Protein AF-A0A524BHF7-F1 (afdb_monomer_lite)

Sequence (111 aa):
EIQDLDTLNADYGFDYGGAVIAATARSFRSALPERAIVSRWEGDTFLAVMTGHCPDRESVQRQVIDNLATSGVALGKKPVTVKVSGASGNPRQTTLEALIAEASPSAPSRG

Structure (mmCIF, N/CA/C/O backbone):
data_AF-A0A524BHF7-F1
#
_entry.id   AF-A0A524BHF7-F1
#
loop_
_atom_site.group_PDB
_atom_site.id
_atom_site.type_symbol
_atom_site.label_atom_id
_atom_site.label_alt_id
_atom_site.label_comp_id
_atom_site.label_asym_id
_atom_site.label_entity_id
_atom_site.label_seq_id
_atom_site.pdbx_PDB_ins_code
_atom_site.Cartn_x
_atom_site.Cartn_y
_atom_site.Cartn_z
_atom_site.occupancy
_atom_site.B_iso_or_equiv
_atom_site.auth_seq_id
_atom_site.auth_comp_id
_atom_site.auth_asym_id
_atom_site.auth_atom_id
_atom_site.pdbx_PDB_model_num
ATOM 1 N N . GLU A 1 1 ? 2.098 4.203 -0.371 1.00 95.00 1 GLU A N 1
ATOM 2 C CA . GLU A 1 1 ? 2.135 4.910 0.926 1.00 95.00 1 GLU A CA 1
ATOM 3 C C . GLU A 1 1 ? 0.746 4.884 1.549 1.00 95.00 1 GLU A C 1
ATOM 5 O O . GLU A 1 1 ? -0.220 5.117 0.827 1.00 95.00 1 GLU A O 1
ATOM 10 N N . ILE A 1 2 ? 0.624 4.530 2.829 1.00 96.81 2 ILE A N 1
ATOM 11 C CA . ILE A 1 2 ? -0.628 4.665 3.594 1.00 96.81 2 ILE A CA 1
ATOM 12 C C . ILE A 1 2 ? -0.780 6.135 3.966 1.00 96.81 2 ILE A C 1
ATOM 14 O O . ILE A 1 2 ? 0.159 6.722 4.479 1.00 96.81 2 ILE A O 1
ATOM 18 N N . GLN A 1 3 ? -1.934 6.738 3.698 1.00 96.88 3 GLN A N 1
ATOM 19 C CA . GLN A 1 3 ? -2.158 8.137 4.068 1.00 96.88 3 GLN A CA 1
ATOM 20 C C . GLN A 1 3 ? -2.584 8.240 5.539 1.00 96.88 3 GLN A C 1
ATOM 22 O O . GLN A 1 3 ? -3.342 7.400 6.028 1.00 96.88 3 GLN A O 1
ATOM 27 N N . ASP A 1 4 ? -2.091 9.271 6.229 1.00 94.88 4 ASP A N 1
ATOM 28 C CA . ASP A 1 4 ? -2.466 9.645 7.601 1.00 94.88 4 ASP A CA 1
ATOM 29 C C . ASP A 1 4 ? -2.262 8.549 8.667 1.00 94.88 4 ASP A C 1
ATOM 31 O O . ASP A 1 4 ? -2.984 8.499 9.668 1.00 94.88 4 ASP A O 1
ATOM 35 N N . LEU A 1 5 ? -1.269 7.663 8.499 1.00 95.44 5 LEU A N 1
ATOM 36 C CA . LEU A 1 5 ? -1.021 6.569 9.450 1.00 95.44 5 LEU A CA 1
ATOM 37 C C . LEU A 1 5 ? -0.775 7.075 10.883 1.00 95.44 5 LEU A C 1
ATOM 39 O O . LEU A 1 5 ? -1.274 6.474 11.833 1.00 95.44 5 LEU A O 1
ATOM 43 N N . ASP A 1 6 ? -0.064 8.190 11.049 1.00 95.75 6 ASP A N 1
ATOM 44 C CA . ASP A 1 6 ? 0.172 8.794 12.365 1.00 95.75 6 ASP A CA 1
ATOM 45 C C . ASP A 1 6 ? -1.118 9.300 13.016 1.00 95.75 6 ASP A C 1
ATOM 47 O O . ASP A 1 6 ? -1.314 9.126 14.218 1.00 95.75 6 ASP A O 1
ATOM 51 N N . THR A 1 7 ? -2.043 9.857 12.230 1.00 96.62 7 THR A N 1
ATOM 52 C CA . THR A 1 7 ? -3.373 10.235 12.726 1.00 96.62 7 THR A CA 1
ATOM 53 C C . THR A 1 7 ? -4.180 9.004 13.122 1.00 96.62 7 THR A C 1
ATOM 55 O O . THR A 1 7 ? -4.813 9.004 14.173 1.00 96.62 7 THR A O 1
ATOM 58 N N . LEU A 1 8 ? -4.121 7.919 12.344 1.00 95.94 8 LEU A N 1
ATOM 59 C CA . LEU A 1 8 ? -4.769 6.656 12.711 1.00 95.94 8 LEU A CA 1
ATOM 60 C C . LEU A 1 8 ? -4.186 6.064 14.005 1.00 95.94 8 LEU A C 1
ATOM 62 O O . LEU A 1 8 ? -4.942 5.549 14.831 1.00 95.94 8 LEU A O 1
ATOM 66 N N . ASN A 1 9 ? -2.867 6.158 14.200 1.00 96.88 9 ASN A N 1
ATOM 67 C CA . ASN A 1 9 ? -2.201 5.756 15.440 1.00 96.88 9 ASN A CA 1
ATOM 68 C C . ASN A 1 9 ? -2.647 6.618 16.626 1.00 96.88 9 ASN A C 1
ATOM 70 O O . ASN A 1 9 ? -2.909 6.081 17.700 1.00 96.88 9 ASN A O 1
ATOM 74 N N . ALA A 1 10 ? -2.749 7.934 16.437 1.00 97.44 10 ALA A N 1
ATOM 75 C CA . ALA A 1 10 ? -3.195 8.857 17.475 1.00 97.44 10 ALA A CA 1
ATOM 76 C C . ALA A 1 10 ? -4.665 8.626 17.866 1.00 97.44 10 ALA A C 1
ATOM 78 O O . ALA A 1 10 ? -4.993 8.641 19.051 1.00 97.44 10 ALA A O 1
ATOM 79 N N . ASP A 1 11 ? -5.533 8.368 16.884 1.00 97.25 11 ASP A N 1
ATOM 80 C CA . ASP A 1 11 ? -6.975 8.207 17.093 1.00 97.25 11 ASP A CA 1
ATOM 81 C C . ASP A 1 11 ? -7.348 6.828 17.666 1.00 97.25 11 ASP A C 1
ATOM 83 O O . ASP A 1 11 ? -8.301 6.713 18.439 1.00 97.25 11 ASP A O 1
ATOM 87 N N . TYR A 1 12 ? -6.635 5.766 17.270 1.00 96.81 12 TYR A N 1
ATOM 88 C CA . TYR A 1 12 ? -7.057 4.378 17.519 1.00 96.81 12 TYR A CA 1
ATOM 89 C C . TYR A 1 12 ? -5.964 3.467 18.104 1.00 96.81 12 TYR A C 1
ATOM 91 O O . TYR A 1 12 ? -6.226 2.289 18.356 1.00 96.81 12 TYR A O 1
ATOM 99 N N . GLY A 1 13 ? -4.757 3.988 18.334 1.00 97.25 13 GLY A N 1
ATOM 100 C CA . GLY A 1 13 ? -3.624 3.266 18.911 1.00 97.25 13 GLY A CA 1
ATOM 101 C C . GLY A 1 13 ? -2.745 2.528 17.893 1.00 97.25 13 GLY A C 1
ATOM 102 O O . GLY A 1 13 ? -3.162 2.181 16.786 1.00 97.25 13 GLY A O 1
ATOM 103 N N . PHE A 1 14 ? -1.504 2.242 18.297 1.00 96.62 14 PHE A N 1
ATOM 104 C CA . PHE A 1 14 ? -0.502 1.584 17.446 1.00 96.62 14 PHE A CA 1
ATOM 105 C C . PHE A 1 14 ? -0.857 0.142 17.063 1.00 96.62 14 PHE A C 1
ATOM 107 O O . PHE A 1 14 ? -0.447 -0.312 15.996 1.00 96.62 14 PHE A O 1
ATOM 114 N N . ASP A 1 15 ? -1.652 -0.564 17.870 1.00 97.31 15 ASP A N 1
ATOM 115 C CA . ASP A 1 15 ? -2.147 -1.901 17.512 1.00 97.31 15 ASP A CA 1
ATOM 116 C C . ASP A 1 15 ? -3.039 -1.839 16.266 1.00 97.31 15 ASP A C 1
ATOM 118 O O . ASP A 1 15 ? -2.922 -2.667 15.356 1.00 97.31 15 ASP A O 1
ATOM 122 N N . TYR A 1 16 ? -3.889 -0.810 16.181 1.00 96.62 16 TYR A N 1
ATOM 123 C CA . TYR A 1 16 ? -4.688 -0.559 14.989 1.00 96.62 16 TYR A CA 1
ATOM 124 C C . TYR A 1 16 ? -3.808 -0.181 13.796 1.00 96.62 16 TYR A C 1
ATOM 126 O O . TYR A 1 16 ? -3.967 -0.764 12.724 1.00 96.62 16 TYR A O 1
ATOM 134 N N . GLY A 1 17 ? -2.840 0.722 13.972 1.00 97.12 17 GLY A N 1
ATOM 135 C CA . GLY A 1 17 ? -1.889 1.056 12.908 1.00 97.12 17 GLY A CA 1
ATOM 136 C C . GLY A 1 17 ? -1.118 -0.159 12.391 1.00 97.12 17 GLY A C 1
ATOM 137 O O . GLY A 1 17 ? -0.975 -0.342 11.182 1.00 97.12 17 GLY A O 1
ATOM 138 N N . GLY A 1 18 ? -0.698 -1.054 13.287 1.00 96.94 18 GLY A N 1
ATOM 139 C CA . GLY A 1 18 ? -0.094 -2.338 12.937 1.00 96.94 18 GLY A CA 1
ATOM 140 C C . GLY A 1 18 ? -1.026 -3.217 12.099 1.00 96.94 18 GLY A C 1
ATOM 141 O O . GLY A 1 18 ? -0.608 -3.774 11.079 1.00 96.94 18 GLY A O 1
ATOM 142 N N . ALA A 1 19 ? -2.307 -3.298 12.470 1.00 97.50 19 ALA A N 1
ATOM 143 C CA . ALA A 1 19 ? -3.314 -4.016 11.693 1.00 97.50 19 ALA A CA 1
ATOM 144 C C . ALA A 1 19 ? -3.531 -3.397 10.301 1.00 97.50 19 ALA A C 1
ATOM 146 O O . ALA A 1 19 ? -3.641 -4.139 9.320 1.00 97.50 19 ALA A O 1
ATOM 147 N N . VAL A 1 20 ? -3.529 -2.063 10.196 1.00 97.88 20 VAL A N 1
ATOM 148 C CA . VAL A 1 20 ? -3.607 -1.329 8.923 1.00 97.88 20 VAL A CA 1
ATOM 149 C C . VAL A 1 20 ? -2.398 -1.642 8.041 1.00 97.88 20 VAL A C 1
ATOM 151 O O . VAL A 1 20 ? -2.580 -2.030 6.890 1.00 97.88 20 VAL A O 1
ATOM 154 N N . ILE A 1 21 ? -1.174 -1.583 8.575 1.00 97.62 21 ILE A N 1
ATOM 155 C CA . ILE A 1 21 ? 0.053 -1.952 7.845 1.00 97.62 21 ILE A CA 1
ATOM 156 C C . ILE A 1 21 ? -0.048 -3.387 7.308 1.00 97.62 21 ILE A C 1
ATOM 158 O O . ILE A 1 21 ? 0.229 -3.637 6.132 1.00 97.62 21 ILE A O 1
ATOM 162 N N . ALA A 1 22 ? -0.476 -4.337 8.144 1.00 96.88 22 ALA A N 1
ATOM 163 C CA . ALA A 1 22 ? -0.609 -5.735 7.745 1.00 96.88 22 ALA A CA 1
ATOM 164 C C . ALA A 1 22 ? -1.692 -5.943 6.670 1.00 96.88 22 ALA A C 1
ATOM 166 O O . ALA A 1 22 ? -1.502 -6.732 5.740 1.00 96.88 22 ALA A O 1
ATOM 167 N N . ALA A 1 23 ? -2.825 -5.242 6.773 1.00 97.56 23 ALA A N 1
ATOM 168 C CA . ALA A 1 23 ? -3.892 -5.288 5.776 1.00 97.56 23 ALA A CA 1
ATOM 169 C C . ALA A 1 23 ? -3.448 -4.675 4.440 1.00 97.56 23 ALA A C 1
ATOM 171 O O . ALA A 1 23 ? -3.705 -5.259 3.386 1.00 97.56 23 ALA A O 1
ATOM 172 N N . THR A 1 24 ? -2.709 -3.566 4.478 1.00 97.81 24 THR A N 1
ATOM 173 C CA . THR A 1 24 ? -2.139 -2.922 3.289 1.00 97.81 24 THR A CA 1
ATOM 174 C C . THR A 1 24 ? -1.139 -3.838 2.587 1.00 97.81 24 THR A C 1
ATOM 176 O O . THR A 1 24 ? -1.229 -4.021 1.375 1.00 97.81 24 THR A O 1
ATOM 1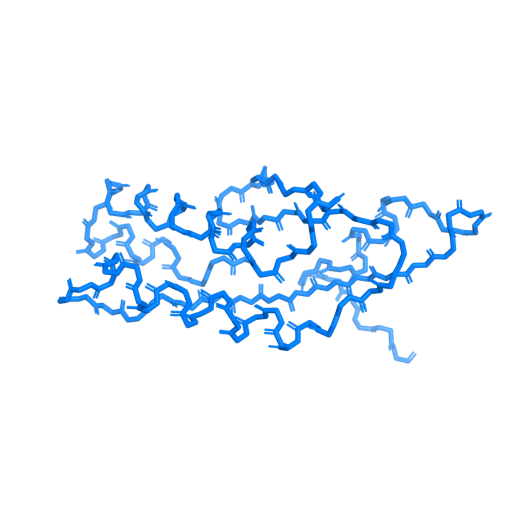79 N N . ALA A 1 25 ? -0.248 -4.501 3.333 1.00 96.56 25 ALA A N 1
ATOM 180 C CA . ALA A 1 25 ? 0.706 -5.459 2.768 1.00 96.56 25 ALA A CA 1
ATOM 181 C C . ALA A 1 25 ? 0.004 -6.607 2.017 1.00 96.56 25 ALA A C 1
ATOM 183 O O . ALA A 1 25 ? 0.371 -6.942 0.889 1.00 96.56 25 ALA A O 1
ATOM 184 N N . ARG A 1 26 ? -1.045 -7.188 2.621 1.00 96.62 26 ARG A N 1
ATOM 185 C CA . ARG A 1 26 ? -1.867 -8.232 1.981 1.00 96.62 26 ARG A CA 1
ATOM 186 C C . ARG A 1 26 ? -2.576 -7.713 0.731 1.00 96.62 26 ARG A C 1
ATOM 188 O O . ARG A 1 26 ? -2.613 -8.418 -0.271 1.00 96.62 26 ARG A O 1
ATOM 195 N N . SER A 1 27 ? -3.083 -6.485 0.790 1.00 97.69 27 SER A N 1
ATOM 196 C CA . SER A 1 27 ? -3.815 -5.847 -0.307 1.00 97.69 27 SER A CA 1
ATOM 197 C C . SER A 1 27 ? -2.920 -5.537 -1.509 1.00 97.69 27 SER A C 1
ATOM 199 O O . SER A 1 27 ? -3.343 -5.730 -2.644 1.00 97.69 27 SER A O 1
ATOM 201 N N . PHE A 1 28 ? -1.669 -5.116 -1.289 1.00 96.75 28 PHE A N 1
ATOM 202 C CA . PHE A 1 28 ? -0.694 -4.973 -2.376 1.00 96.75 28 PHE A CA 1
ATOM 203 C C . PHE A 1 28 ? -0.339 -6.319 -3.002 1.00 96.75 28 PHE A C 1
ATOM 205 O O . PHE A 1 28 ? -0.274 -6.427 -4.224 1.00 96.75 28 PHE A O 1
ATOM 212 N N . ARG A 1 29 ? -0.143 -7.358 -2.181 1.00 94.62 29 ARG A N 1
ATOM 213 C CA . ARG A 1 29 ? 0.169 -8.704 -2.676 1.00 94.62 29 ARG A CA 1
ATOM 214 C C . ARG A 1 29 ? -0.946 -9.282 -3.554 1.00 94.62 29 ARG A C 1
ATOM 216 O O . ARG A 1 29 ? -0.634 -10.019 -4.479 1.00 94.62 29 ARG A O 1
ATOM 223 N N . SER A 1 30 ? -2.215 -8.974 -3.280 1.00 95.12 30 SER A N 1
ATOM 224 C CA . SER A 1 30 ? -3.344 -9.422 -4.109 1.00 95.12 30 SER A CA 1
ATOM 225 C C . SER A 1 30 ? -3.600 -8.539 -5.334 1.00 95.12 30 SER A C 1
ATOM 227 O O . SER A 1 30 ? -4.109 -9.039 -6.332 1.00 95.12 30 SER A O 1
ATOM 229 N N . ALA A 1 31 ? -3.269 -7.245 -5.275 1.00 95.94 31 ALA A N 1
ATOM 230 C CA . ALA A 1 31 ? -3.447 -6.311 -6.391 1.00 95.94 31 ALA A CA 1
ATOM 231 C C . ALA A 1 31 ? -2.342 -6.413 -7.459 1.00 95.94 31 ALA A C 1
ATOM 233 O O . ALA A 1 31 ? -2.507 -5.919 -8.574 1.00 95.94 31 ALA A O 1
ATOM 234 N N . LEU A 1 32 ? -1.201 -7.021 -7.124 1.00 95.06 32 LEU A N 1
ATOM 235 C CA . LEU A 1 32 ? -0.051 -7.149 -8.012 1.00 95.06 32 LEU A CA 1
ATOM 236 C C . LEU A 1 32 ? 0.125 -8.593 -8.512 1.00 95.06 32 LEU A C 1
ATOM 238 O O . LEU A 1 32 ? -0.236 -9.541 -7.817 1.00 95.06 32 LEU A O 1
ATOM 242 N N . PRO A 1 33 ? 0.721 -8.788 -9.703 1.00 92.62 33 PRO A N 1
ATOM 243 C CA . PRO A 1 33 ? 1.100 -10.111 -10.193 1.00 92.62 33 PRO A CA 1
ATOM 244 C C . PRO A 1 33 ? 1.994 -10.879 -9.219 1.00 92.62 33 PRO A C 1
ATOM 246 O O . PRO A 1 33 ? 2.852 -10.293 -8.570 1.00 92.62 33 PRO A O 1
ATOM 249 N N . GLU A 1 34 ? 1.880 -12.208 -9.215 1.00 90.69 34 GLU A N 1
ATOM 250 C CA . GLU A 1 34 ? 2.590 -13.106 -8.286 1.00 90.69 34 GLU A CA 1
ATOM 251 C C . GLU A 1 34 ? 4.118 -12.924 -8.272 1.00 90.69 34 GLU A C 1
ATOM 253 O O . GLU A 1 34 ? 4.760 -13.077 -7.238 1.00 90.69 34 GLU A O 1
ATOM 258 N N . ARG A 1 35 ? 4.707 -12.541 -9.411 1.00 91.19 35 ARG A N 1
ATOM 259 C CA . ARG A 1 35 ? 6.149 -12.268 -9.539 1.00 91.19 35 ARG A CA 1
ATOM 260 C C . ARG A 1 35 ? 6.601 -10.934 -8.932 1.00 91.19 35 ARG A C 1
ATOM 262 O O . ARG A 1 35 ? 7.790 -10.629 -8.983 1.00 91.19 35 ARG A O 1
ATOM 269 N N . ALA A 1 36 ? 5.676 -10.100 -8.460 1.00 94.38 36 ALA A N 1
ATOM 270 C CA . ALA A 1 36 ? 6.010 -8.845 -7.809 1.00 94.38 36 ALA A CA 1
ATOM 271 C C . ALA A 1 36 ? 6.569 -9.112 -6.410 1.00 94.38 36 ALA A C 1
ATOM 273 O O . ALA A 1 36 ? 5.999 -9.860 -5.617 1.00 94.38 36 ALA A O 1
ATOM 274 N N . ILE A 1 37 ? 7.674 -8.448 -6.092 1.00 93.88 37 ILE A N 1
ATOM 275 C CA . ILE A 1 37 ? 8.239 -8.425 -4.749 1.00 93.88 37 ILE A CA 1
ATOM 276 C C . ILE A 1 37 ? 7.698 -7.176 -4.068 1.00 93.88 37 ILE A C 1
ATOM 278 O O . ILE A 1 37 ? 7.966 -6.065 -4.519 1.00 93.88 37 ILE A O 1
ATOM 282 N N . VAL A 1 38 ? 6.939 -7.362 -2.990 1.00 95.12 38 VAL A N 1
ATOM 283 C CA . VAL A 1 38 ? 6.406 -6.273 -2.167 1.00 95.12 38 VAL A CA 1
ATOM 284 C C . VAL A 1 38 ? 7.118 -6.291 -0.824 1.00 95.12 38 VAL A C 1
ATOM 286 O O . VAL A 1 38 ? 7.082 -7.298 -0.118 1.00 95.12 38 VAL A O 1
ATOM 289 N N . SER A 1 39 ? 7.736 -5.172 -0.457 1.00 94.31 39 SER A N 1
ATOM 290 C CA . SER A 1 39 ? 8.352 -4.972 0.853 1.00 94.31 39 SER A CA 1
ATOM 291 C C . SER A 1 39 ? 7.766 -3.748 1.537 1.00 94.31 39 SER A C 1
ATOM 293 O O . SER A 1 39 ? 7.433 -2.753 0.889 1.00 94.31 39 SER A O 1
ATOM 295 N N . ARG A 1 40 ? 7.704 -3.788 2.870 1.00 94.62 40 ARG A N 1
ATOM 296 C CA . ARG A 1 40 ? 7.638 -2.556 3.656 1.00 94.62 40 ARG A CA 1
ATOM 297 C C . ARG A 1 40 ? 8.985 -1.853 3.504 1.00 94.62 40 ARG A C 1
ATOM 299 O O . ARG A 1 40 ? 10.016 -2.501 3.675 1.00 94.62 40 ARG A O 1
ATOM 306 N N . TRP A 1 41 ? 8.964 -0.584 3.116 1.00 91.00 41 TRP A N 1
ATOM 307 C CA . TRP A 1 41 ? 10.177 0.204 2.928 1.00 91.00 41 TRP A CA 1
ATOM 308 C C . TRP A 1 41 ? 10.511 0.920 4.233 1.00 91.00 41 TRP A C 1
ATOM 310 O O . TRP A 1 41 ? 11.424 0.516 4.944 1.00 91.00 41 TRP A O 1
ATOM 320 N N . GLU A 1 42 ? 9.684 1.888 4.618 1.00 89.06 42 GLU A N 1
ATOM 321 C CA . GLU A 1 42 ? 9.829 2.679 5.840 1.00 89.06 42 GLU A CA 1
ATOM 322 C C . GLU A 1 42 ? 8.442 3.113 6.313 1.00 89.06 42 GLU A C 1
ATOM 324 O O . GLU A 1 42 ? 7.589 3.381 5.478 1.00 89.06 42 GLU A O 1
ATOM 329 N N . GLY A 1 43 ? 8.191 3.170 7.626 1.00 90.69 43 GLY A N 1
ATOM 330 C CA . GLY A 1 43 ? 6.943 3.726 8.172 1.00 90.69 43 GLY A CA 1
ATOM 331 C C . GLY A 1 43 ? 5.665 3.167 7.525 1.00 90.69 43 GLY A C 1
ATOM 332 O O . GLY A 1 43 ? 5.340 1.986 7.700 1.00 90.69 43 GLY A O 1
ATOM 333 N N . ASP A 1 44 ? 4.966 4.036 6.798 1.00 94.25 44 ASP A N 1
ATOM 334 C CA . ASP A 1 44 ? 3.728 3.842 6.025 1.00 94.25 44 ASP A CA 1
ATOM 335 C C . ASP A 1 44 ? 3.953 3.493 4.536 1.00 94.25 44 ASP A C 1
ATOM 337 O O . ASP A 1 44 ? 3.006 3.293 3.762 1.00 94.25 44 ASP A O 1
ATOM 341 N N . THR A 1 45 ? 5.208 3.414 4.114 1.00 94.62 45 THR A N 1
ATOM 342 C CA . THR A 1 45 ? 5.622 3.294 2.724 1.00 94.62 45 THR A CA 1
ATOM 343 C C . THR A 1 45 ? 5.978 1.853 2.371 1.00 94.62 45 THR A C 1
ATOM 345 O O . THR A 1 45 ? 6.630 1.115 3.115 1.00 94.62 45 THR A O 1
ATOM 348 N N . PHE A 1 46 ? 5.535 1.447 1.183 1.00 95.75 46 PHE A N 1
ATOM 349 C CA . PHE A 1 46 ? 5.763 0.129 0.603 1.00 95.75 46 PHE A CA 1
ATOM 350 C C . PHE A 1 46 ? 6.444 0.292 -0.748 1.00 95.75 46 PHE A C 1
ATOM 352 O O . PHE A 1 46 ? 6.082 1.184 -1.515 1.00 95.75 46 PHE A O 1
ATOM 359 N N . LEU A 1 47 ? 7.385 -0.601 -1.040 1.00 94.56 47 LEU A N 1
ATOM 360 C CA . LEU A 1 47 ? 8.044 -0.698 -2.333 1.00 94.56 47 LEU A CA 1
ATOM 361 C C . LEU A 1 47 ? 7.611 -1.995 -3.013 1.00 94.56 47 LEU A C 1
ATOM 363 O O . LEU A 1 47 ? 7.737 -3.078 -2.438 1.00 94.56 47 LEU A O 1
ATOM 367 N N . ALA A 1 48 ? 7.125 -1.876 -4.246 1.00 94.31 48 ALA A N 1
ATOM 368 C CA . ALA A 1 48 ? 6.842 -3.007 -5.114 1.00 94.31 48 ALA A CA 1
ATOM 369 C C . ALA A 1 48 ? 7.793 -2.983 -6.314 1.00 94.31 48 ALA A C 1
ATOM 371 O O . ALA A 1 48 ? 7.861 -1.989 -7.035 1.00 94.31 48 ALA A O 1
ATOM 372 N N . VAL A 1 49 ? 8.513 -4.082 -6.535 1.00 93.69 49 VAL A N 1
ATOM 373 C CA . VAL A 1 49 ? 9.418 -4.256 -7.677 1.00 93.69 49 VAL A CA 1
ATOM 374 C C . VAL A 1 49 ? 8.965 -5.459 -8.486 1.00 93.69 49 VAL A C 1
ATOM 376 O O . VAL A 1 49 ? 8.681 -6.524 -7.940 1.00 93.69 49 VAL A O 1
ATOM 379 N N . MET A 1 50 ? 8.900 -5.302 -9.804 1.00 92.88 50 MET A N 1
ATOM 380 C CA . MET A 1 50 ? 8.489 -6.374 -10.699 1.00 92.88 50 MET A CA 1
ATOM 381 C C . MET A 1 50 ? 9.099 -6.217 -12.085 1.00 92.88 50 MET A C 1
ATOM 383 O O . MET A 1 50 ? 9.454 -5.121 -12.511 1.00 92.88 50 MET A O 1
ATOM 387 N N . THR A 1 51 ? 9.182 -7.329 -12.808 1.00 90.31 51 THR A N 1
ATOM 388 C CA . THR A 1 51 ? 9.583 -7.351 -14.215 1.00 90.31 51 THR A CA 1
ATOM 389 C C . THR A 1 51 ? 8.367 -7.482 -15.134 1.00 90.31 51 THR A C 1
ATOM 391 O O . THR A 1 51 ? 7.303 -7.982 -14.746 1.00 90.31 51 THR A O 1
ATOM 394 N N . GLY A 1 52 ? 8.529 -7.046 -16.383 1.00 87.12 52 GLY A N 1
ATOM 395 C CA . GLY A 1 52 ? 7.495 -7.103 -17.415 1.00 87.12 52 GLY A CA 1
ATOM 396 C C . GLY A 1 52 ? 6.636 -5.840 -17.471 1.00 87.12 52 GLY A C 1
ATOM 397 O O . GLY A 1 52 ? 7.147 -4.736 -17.319 1.00 87.12 52 GLY A O 1
ATOM 398 N N . HIS A 1 53 ? 5.342 -6.009 -17.746 1.00 83.69 53 HIS A N 1
ATOM 399 C CA . HIS A 1 53 ? 4.410 -4.896 -17.920 1.00 83.69 53 HIS A CA 1
ATOM 400 C C . HIS A 1 53 ? 4.212 -4.112 -16.615 1.00 83.69 53 HIS A C 1
ATOM 402 O O . HIS A 1 53 ? 3.867 -4.702 -15.589 1.00 83.69 53 HIS A O 1
ATOM 408 N N . CYS A 1 54 ? 4.391 -2.791 -16.679 1.00 81.44 54 CYS A N 1
ATOM 409 C CA . CYS A 1 54 ? 4.090 -1.881 -15.578 1.00 81.44 54 CYS A CA 1
ATOM 410 C C . CYS A 1 54 ? 2.563 -1.776 -15.418 1.00 81.44 54 CYS A C 1
ATOM 412 O O . CYS A 1 54 ? 1.901 -1.350 -16.364 1.00 81.44 54 CYS A O 1
ATOM 414 N N . PRO A 1 55 ? 1.973 -2.210 -14.291 1.00 86.25 55 PRO A N 1
ATOM 415 C CA . PRO A 1 55 ? 0.531 -2.128 -14.103 1.00 86.25 55 PRO A CA 1
ATOM 416 C C . PRO A 1 55 ? 0.068 -0.668 -14.061 1.00 86.25 55 PRO A C 1
ATOM 418 O O . PRO A 1 55 ? 0.816 0.229 -13.669 1.00 86.25 55 PRO A O 1
ATOM 421 N N . ASP A 1 56 ? -1.190 -0.441 -14.433 1.00 91.81 56 ASP A N 1
ATOM 422 C CA . ASP A 1 56 ? -1.800 0.873 -14.273 1.00 91.81 56 ASP A CA 1
ATOM 423 C C . ASP A 1 56 ? -1.881 1.243 -12.783 1.00 91.81 56 ASP A C 1
ATOM 425 O O . AS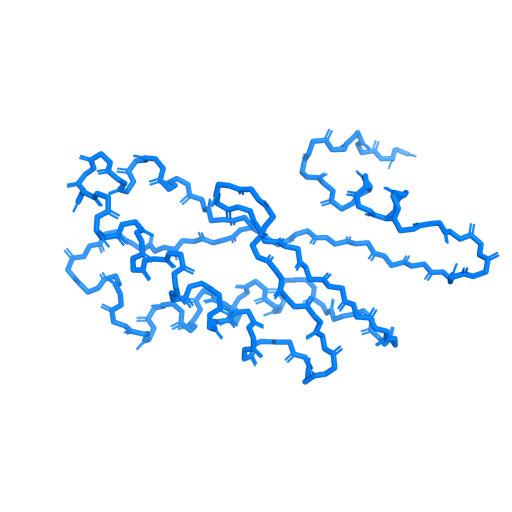P A 1 56 ? -2.504 0.546 -11.976 1.00 91.81 56 ASP A O 1
ATOM 429 N N . ARG A 1 57 ? -1.218 2.343 -12.419 1.00 92.12 57 ARG A N 1
ATOM 430 C CA . ARG A 1 57 ? -1.022 2.763 -11.023 1.00 92.12 57 ARG A CA 1
ATOM 431 C C . ARG A 1 57 ? -2.348 3.097 -10.345 1.00 92.12 57 ARG A C 1
ATOM 433 O O . ARG A 1 57 ? -2.541 2.739 -9.185 1.00 92.12 57 ARG A O 1
ATOM 440 N N . GLU A 1 58 ? -3.269 3.731 -11.069 1.00 94.62 58 GLU A N 1
ATOM 441 C CA . GLU A 1 58 ? -4.591 4.083 -10.544 1.00 94.62 58 GLU A CA 1
ATOM 442 C C . GLU A 1 58 ? -5.442 2.842 -10.277 1.00 94.62 58 GLU A C 1
ATOM 444 O O . GLU A 1 58 ? -6.118 2.759 -9.250 1.00 94.62 58 GLU A O 1
ATOM 449 N N . SER A 1 59 ? -5.375 1.848 -11.162 1.00 95.50 59 SER A N 1
ATOM 450 C CA . SER A 1 59 ? -6.054 0.565 -10.980 1.00 95.50 59 SER A CA 1
ATOM 451 C C . SER A 1 59 ? -5.509 -0.200 -9.775 1.00 95.50 59 SER A C 1
ATOM 453 O O . SER A 1 59 ? -6.298 -0.681 -8.963 1.00 95.50 59 SER A O 1
ATOM 455 N N . VAL A 1 60 ? -4.182 -0.248 -9.598 1.00 96.19 60 VAL A N 1
ATOM 456 C CA . VAL A 1 60 ? -3.566 -0.847 -8.399 1.00 96.19 60 VAL A CA 1
ATOM 457 C C . VAL A 1 60 ? -4.006 -0.103 -7.139 1.00 96.19 60 VAL A C 1
ATOM 459 O O . VAL A 1 60 ? -4.418 -0.740 -6.172 1.00 96.19 60 VAL A O 1
ATOM 462 N N . GLN A 1 61 ? -3.972 1.233 -7.144 1.00 97.56 61 GLN A N 1
ATOM 463 C CA . GLN A 1 61 ? -4.413 2.045 -6.008 1.00 97.56 61 GLN A CA 1
ATOM 464 C C . GLN A 1 61 ? -5.865 1.750 -5.629 1.00 97.56 61 GLN A C 1
ATOM 466 O O . GLN A 1 61 ? -6.151 1.478 -4.463 1.00 97.56 61 GLN A O 1
ATOM 471 N N . ARG A 1 62 ? -6.772 1.770 -6.612 1.00 97.81 62 ARG A N 1
ATOM 472 C CA . ARG A 1 62 ? -8.195 1.483 -6.407 1.00 97.81 62 ARG A C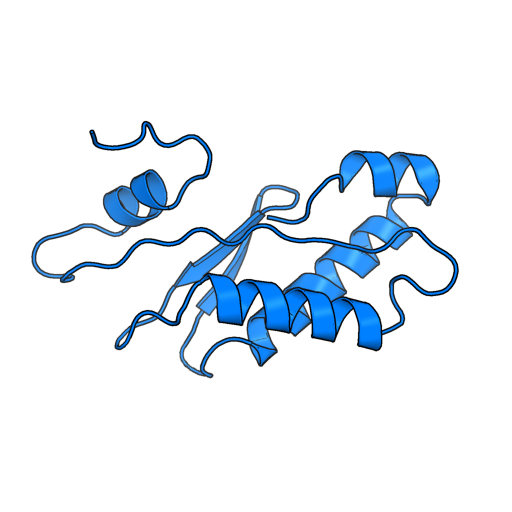A 1
ATOM 473 C C . ARG A 1 62 ? -8.391 0.095 -5.809 1.00 97.81 62 ARG A C 1
ATOM 475 O O . ARG A 1 62 ? -9.052 -0.033 -4.787 1.00 97.81 62 ARG A O 1
ATOM 482 N N . GLN A 1 63 ? -7.736 -0.917 -6.375 1.00 97.75 63 GLN A N 1
ATOM 483 C CA . GLN A 1 63 ? -7.869 -2.284 -5.888 1.00 97.75 63 GLN A CA 1
ATOM 484 C C . GLN A 1 63 ? -7.332 -2.463 -4.462 1.00 97.75 63 GLN A C 1
ATOM 486 O O . GLN A 1 63 ? -7.920 -3.199 -3.673 1.00 97.75 63 GLN A O 1
ATOM 491 N N . VAL A 1 64 ? -6.250 -1.774 -4.092 1.00 97.75 64 VAL A N 1
ATOM 492 C CA . VAL A 1 64 ? -5.751 -1.790 -2.709 1.00 97.75 64 VAL A CA 1
ATOM 493 C C . VAL A 1 64 ? -6.754 -1.142 -1.753 1.00 97.75 64 VAL A C 1
ATOM 495 O O . VAL A 1 64 ? -7.005 -1.699 -0.687 1.00 97.75 64 VAL A O 1
ATOM 498 N N . ILE A 1 65 ? -7.362 -0.014 -2.131 1.00 97.69 65 ILE A N 1
ATOM 499 C CA . ILE A 1 65 ? -8.397 0.654 -1.324 1.00 97.69 65 ILE A CA 1
ATOM 500 C C . ILE A 1 65 ? -9.625 -0.253 -1.152 1.00 97.69 65 ILE A C 1
ATOM 502 O O . ILE A 1 65 ? -10.104 -0.423 -0.031 1.00 97.69 65 ILE A O 1
ATOM 506 N N . ASP A 1 66 ? -10.089 -0.898 -2.222 1.00 97.50 66 ASP A N 1
ATOM 507 C CA . ASP A 1 66 ? -11.235 -1.816 -2.178 1.00 97.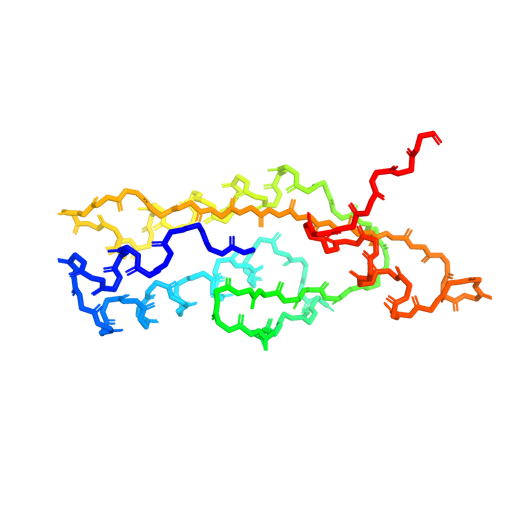50 66 ASP A CA 1
ATOM 508 C C . ASP A 1 66 ? -10.950 -3.039 -1.285 1.00 97.50 66 ASP A C 1
ATOM 510 O O . ASP A 1 66 ? -11.783 -3.448 -0.467 1.00 97.50 66 ASP A O 1
ATOM 514 N N . ASN A 1 67 ? -9.738 -3.595 -1.374 1.00 97.62 67 ASN A N 1
ATOM 515 C CA . ASN A 1 67 ? -9.293 -4.689 -0.510 1.00 97.62 67 ASN A CA 1
ATOM 516 C C . ASN A 1 67 ? -9.237 -4.258 0.964 1.00 97.62 67 ASN A C 1
ATOM 518 O O . ASN A 1 67 ? -9.648 -5.009 1.848 1.00 97.62 67 ASN A O 1
ATOM 522 N N . LEU A 1 68 ? -8.775 -3.039 1.252 1.00 97.06 68 LEU A N 1
ATOM 523 C CA . LEU A 1 68 ? -8.753 -2.499 2.612 1.00 97.06 68 LEU A CA 1
ATOM 524 C C . LEU A 1 68 ? -10.168 -2.303 3.164 1.00 97.06 68 LEU A C 1
ATOM 526 O O . LEU A 1 68 ? -10.434 -2.712 4.298 1.00 97.06 68 LEU A O 1
ATOM 530 N N . ALA A 1 69 ? -11.081 -1.753 2.362 1.00 95.06 69 ALA A N 1
ATOM 531 C CA . ALA A 1 69 ? -12.479 -1.562 2.737 1.00 95.06 69 ALA A CA 1
ATOM 532 C C . ALA A 1 69 ? -13.180 -2.893 3.060 1.00 95.06 69 ALA A C 1
ATOM 534 O O . ALA A 1 69 ? -13.911 -2.991 4.046 1.00 95.06 69 ALA A O 1
ATOM 535 N N . THR A 1 70 ? -12.910 -3.939 2.277 1.00 95.81 70 THR A N 1
ATOM 536 C CA . THR A 1 70 ? -13.512 -5.272 2.458 1.00 95.81 70 THR A CA 1
ATOM 537 C C . THR A 1 70 ? -12.796 -6.145 3.493 1.00 95.81 70 THR A C 1
ATOM 539 O O . THR A 1 70 ? -13.384 -7.099 3.996 1.00 95.81 70 THR A O 1
ATOM 542 N N . SER A 1 71 ? -11.563 -5.803 3.888 1.00 95.44 71 SER A N 1
ATOM 543 C CA . SER A 1 71 ? -10.794 -6.549 4.900 1.00 95.44 71 SER A CA 1
ATOM 544 C C . SER A 1 71 ? -11.361 -6.465 6.324 1.00 95.44 71 SER A C 1
ATOM 546 O O . SER A 1 71 ? -10.927 -7.210 7.202 1.00 95.44 71 SER A O 1
ATOM 548 N N . GLY A 1 72 ? -12.271 -5.518 6.580 1.00 94.12 72 GLY A N 1
ATOM 549 C CA . GLY A 1 72 ? -12.813 -5.236 7.910 1.00 94.12 72 GLY A CA 1
ATOM 550 C C . GLY A 1 72 ? -11.868 -4.458 8.832 1.00 94.12 72 GLY A C 1
ATOM 551 O O . GLY A 1 72 ? -12.267 -4.118 9.944 1.00 94.12 72 GLY A O 1
ATOM 552 N N . VAL A 1 73 ? -10.645 -4.114 8.400 1.00 95.69 73 VAL A N 1
ATOM 553 C CA . VAL A 1 73 ? -9.703 -3.352 9.243 1.00 95.69 73 VAL A CA 1
ATOM 554 C C . VAL A 1 73 ? -10.305 -2.006 9.673 1.00 95.69 73 VAL A C 1
ATOM 556 O O . VAL A 1 73 ? -10.259 -1.650 10.849 1.00 95.69 73 VAL A O 1
ATOM 559 N N . ALA A 1 74 ? -10.992 -1.322 8.754 1.00 92.25 74 ALA A N 1
ATOM 560 C CA . ALA A 1 74 ? -11.615 -0.020 8.981 1.00 92.25 74 ALA A CA 1
ATOM 561 C C . ALA A 1 74 ? -13.034 -0.089 9.589 1.00 92.25 74 ALA A C 1
ATOM 563 O O . ALA A 1 74 ? -13.723 0.928 9.650 1.00 92.25 74 ALA A O 1
ATOM 564 N N . LEU A 1 75 ? -13.513 -1.259 10.034 1.00 92.88 75 LEU A N 1
ATOM 565 C CA . LEU A 1 75 ? -14.884 -1.395 10.539 1.00 92.88 75 LEU A CA 1
ATOM 566 C C . LEU A 1 75 ? -15.084 -0.525 11.796 1.00 92.88 75 LEU A C 1
ATOM 568 O O . LEU A 1 75 ? -14.343 -0.649 12.779 1.00 92.88 75 LEU A O 1
ATOM 572 N N . GLY A 1 76 ? -16.059 0.388 11.728 1.00 92.12 76 GLY A N 1
ATOM 573 C CA . GLY A 1 76 ? -16.335 1.383 12.772 1.00 92.12 76 GLY A CA 1
ATOM 574 C C . GLY A 1 76 ? -15.296 2.508 12.896 1.00 92.12 76 GLY A C 1
ATOM 575 O O . GLY A 1 76 ? -15.290 3.204 13.908 1.00 92.12 76 GLY A O 1
ATOM 576 N N . LYS A 1 77 ? -14.401 2.678 11.913 1.00 94.25 77 LYS A N 1
ATOM 577 C CA . LYS A 1 77 ? -13.310 3.670 11.917 1.00 94.25 77 LYS A CA 1
ATOM 578 C C . LYS A 1 77 ? -13.292 4.466 10.608 1.00 94.25 77 LYS A C 1
ATOM 580 O O . LYS A 1 77 ? -14.050 4.178 9.682 1.00 94.25 77 LYS A O 1
ATOM 585 N N . LYS A 1 78 ? -12.427 5.481 10.531 1.00 91.69 78 LYS A N 1
ATOM 586 C CA . LYS A 1 78 ? -12.194 6.238 9.290 1.00 91.69 78 LYS A CA 1
ATOM 587 C C . LYS A 1 78 ? -11.688 5.310 8.165 1.00 91.69 78 LYS A C 1
ATOM 589 O O . LYS A 1 78 ? -10.916 4.391 8.457 1.00 91.69 78 LYS A O 1
ATOM 594 N N . PRO A 1 79 ? -12.082 5.543 6.896 1.00 93.94 79 PRO A N 1
ATOM 595 C CA . PRO A 1 79 ? -11.540 4.807 5.757 1.00 93.94 79 PRO A CA 1
ATOM 596 C C . PRO A 1 79 ? -10.017 4.928 5.671 1.00 93.94 79 PRO A C 1
ATOM 598 O O . PRO A 1 79 ? -9.467 6.010 5.866 1.00 93.94 79 PRO A O 1
ATOM 601 N N . VAL A 1 80 ? -9.348 3.825 5.338 1.00 96.50 80 VAL A N 1
ATOM 602 C CA . VAL A 1 80 ? -7.907 3.814 5.064 1.00 96.50 80 VAL A CA 1
ATOM 603 C C . VAL A 1 80 ? -7.699 4.048 3.574 1.00 96.50 80 VAL A C 1
ATOM 605 O O . VAL A 1 80 ? -8.260 3.326 2.748 1.00 96.50 80 VAL A O 1
ATOM 608 N N . THR A 1 81 ? -6.873 5.028 3.228 1.00 96.31 81 THR A N 1
ATOM 609 C CA . THR A 1 81 ? -6.502 5.326 1.844 1.00 96.31 81 THR A CA 1
ATOM 610 C C . THR A 1 81 ? -5.008 5.110 1.627 1.00 96.31 81 THR A C 1
ATOM 612 O O . THR A 1 81 ? -4.200 5.113 2.560 1.00 96.31 81 THR A O 1
ATOM 615 N N . VAL A 1 82 ? -4.635 4.881 0.369 1.00 96.56 82 VAL A N 1
ATOM 616 C CA . VAL A 1 82 ? -3.239 4.756 -0.046 1.00 96.56 82 VAL A CA 1
ATOM 617 C C . VAL A 1 82 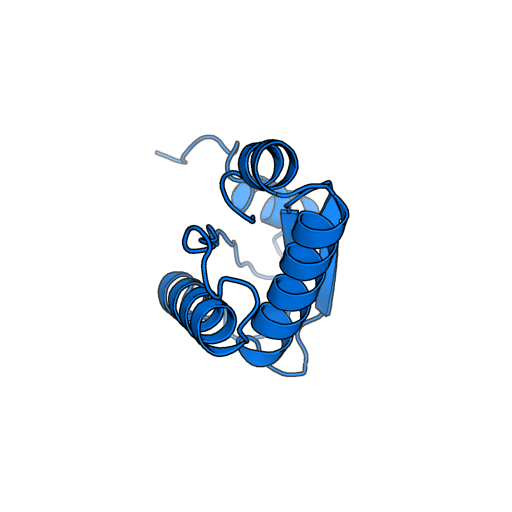? -2.988 5.602 -1.284 1.00 96.56 82 VAL A C 1
ATOM 619 O O . VAL A 1 82 ? -3.877 5.767 -2.121 1.00 96.56 82 VAL A O 1
ATOM 622 N N . LYS A 1 83 ? -1.756 6.083 -1.420 1.00 96.31 83 LYS A N 1
ATOM 623 C CA . LYS A 1 83 ? -1.240 6.682 -2.649 1.00 96.31 83 LYS A CA 1
ATOM 624 C C . LYS A 1 83 ? -0.244 5.730 -3.304 1.00 96.31 83 LYS A C 1
ATOM 626 O O . LYS A 1 83 ? 0.653 5.205 -2.631 1.00 96.31 83 LYS A O 1
ATOM 631 N N . VAL A 1 84 ? -0.410 5.496 -4.606 1.00 94.94 84 VAL A N 1
ATOM 632 C CA . VAL A 1 84 ? 0.475 4.650 -5.416 1.00 94.94 84 VAL A CA 1
ATOM 633 C C . VAL A 1 84 ? 1.128 5.490 -6.503 1.00 94.94 84 VAL A C 1
ATOM 635 O O . VAL A 1 84 ? 0.478 5.998 -7.413 1.00 94.94 84 VAL A O 1
ATOM 638 N N . SER A 1 85 ? 2.444 5.596 -6.418 1.00 92.75 85 SER A N 1
ATOM 639 C CA . SER A 1 85 ? 3.320 6.108 -7.462 1.00 92.75 85 SER A CA 1
ATOM 640 C C . SER A 1 85 ? 4.198 4.970 -7.983 1.00 92.75 85 SER A C 1
ATOM 642 O O . SER A 1 85 ? 4.277 3.893 -7.391 1.00 92.75 85 SER A O 1
ATOM 644 N N . GLY A 1 86 ? 4.825 5.171 -9.135 1.00 91.38 86 GLY A N 1
ATOM 645 C CA . GLY A 1 86 ? 5.659 4.142 -9.743 1.00 91.38 86 GLY A CA 1
ATOM 646 C C . GLY A 1 86 ? 6.409 4.678 -10.944 1.00 91.38 86 GLY A C 1
ATOM 647 O O . GLY A 1 86 ? 5.997 5.677 -11.529 1.00 91.38 86 GLY A O 1
ATOM 648 N N . ALA A 1 87 ? 7.473 3.989 -11.321 1.00 92.88 87 ALA A N 1
ATOM 649 C CA . ALA A 1 87 ? 8.266 4.267 -12.506 1.00 92.88 87 ALA A CA 1
ATOM 650 C C . ALA A 1 87 ? 8.604 2.941 -13.191 1.00 92.88 87 ALA A C 1
ATOM 652 O O . ALA A 1 87 ? 8.596 1.878 -12.566 1.00 92.88 87 ALA A O 1
ATOM 653 N N . SER A 1 88 ? 8.904 2.996 -14.483 1.00 92.62 88 SER A N 1
ATOM 654 C CA . SER A 1 88 ? 9.315 1.824 -15.253 1.00 92.62 88 SER A CA 1
ATOM 655 C C . SER A 1 88 ? 10.376 2.214 -16.262 1.00 92.62 88 SER A C 1
ATOM 657 O O . SER A 1 88 ? 10.288 3.278 -16.869 1.00 92.62 88 SER A O 1
ATOM 659 N N . GLY A 1 89 ? 11.339 1.333 -16.502 1.00 92.88 89 GLY A N 1
ATOM 660 C CA . GLY A 1 89 ? 12.349 1.564 -17.522 1.00 92.88 89 GLY A CA 1
ATOM 661 C C . GLY A 1 89 ? 13.065 0.286 -17.923 1.00 92.88 89 GLY A C 1
ATOM 662 O O . GLY A 1 89 ? 12.875 -0.779 -17.335 1.00 92.88 89 GLY A O 1
ATOM 663 N N . ASN A 1 90 ? 13.884 0.398 -18.965 1.00 90.56 90 ASN A N 1
ATOM 664 C CA . ASN A 1 90 ? 14.671 -0.717 -19.466 1.00 90.56 90 ASN A CA 1
ATOM 665 C C . ASN A 1 90 ? 15.848 -0.993 -18.512 1.00 90.56 90 ASN A C 1
ATOM 667 O O . ASN A 1 90 ? 16.678 -0.099 -18.336 1.00 90.56 90 ASN A O 1
ATOM 671 N N . PRO A 1 91 ? 15.996 -2.212 -17.959 1.00 86.75 91 PRO A N 1
ATOM 672 C CA . PRO A 1 91 ? 17.065 -2.531 -17.006 1.00 86.75 91 PRO A CA 1
ATOM 673 C C . PRO A 1 91 ? 18.481 -2.427 -17.597 1.00 86.75 91 PRO A C 1
ATOM 675 O O . PRO A 1 91 ? 19.456 -2.469 -16.858 1.00 86.75 91 PRO A O 1
ATOM 678 N N . ARG A 1 92 ? 18.623 -2.294 -18.924 1.00 90.94 92 ARG A N 1
ATOM 679 C CA . ARG A 1 92 ? 19.909 -2.015 -19.588 1.00 90.94 92 ARG A CA 1
ATOM 680 C C . ARG A 1 92 ? 20.263 -0.525 -19.653 1.00 90.94 92 ARG A C 1
ATOM 682 O O . ARG A 1 92 ? 21.367 -0.197 -20.068 1.00 90.94 92 ARG A O 1
ATOM 689 N N . GLN A 1 93 ? 19.322 0.363 -19.336 1.00 94.19 93 GLN A N 1
ATOM 690 C CA . GLN A 1 93 ? 19.447 1.816 -19.516 1.00 94.19 93 GLN A CA 1
ATOM 691 C C . GLN A 1 93 ? 19.144 2.612 -18.244 1.00 94.19 93 GLN A C 1
ATOM 693 O O . GLN A 1 93 ? 19.596 3.745 -18.125 1.00 94.19 93 GLN A O 1
ATOM 698 N N . THR A 1 94 ? 18.378 2.045 -17.313 1.00 93.06 94 THR A N 1
ATOM 699 C CA . THR A 1 94 ? 18.041 2.672 -16.033 1.00 93.06 94 THR A CA 1
ATOM 700 C C . THR A 1 94 ? 18.502 1.801 -14.874 1.00 93.06 94 THR A C 1
ATOM 702 O O . THR A 1 94 ? 18.564 0.576 -15.002 1.00 93.06 94 THR A O 1
ATOM 705 N N . THR A 1 95 ? 18.795 2.430 -13.740 1.00 93.31 95 THR A N 1
ATOM 706 C CA . THR A 1 95 ? 19.100 1.725 -12.494 1.00 93.31 95 THR A CA 1
ATOM 707 C C . THR A 1 95 ? 17.863 1.650 -11.603 1.00 93.31 95 THR A C 1
ATOM 709 O O . THR A 1 95 ? 16.892 2.388 -11.790 1.00 93.31 95 THR A O 1
ATOM 712 N N . LEU A 1 96 ? 17.890 0.752 -10.616 1.00 90.31 96 LEU A N 1
ATOM 713 C CA . LEU A 1 96 ? 16.812 0.640 -9.636 1.00 90.31 96 LEU A CA 1
ATOM 714 C C . LEU A 1 96 ? 16.670 1.934 -8.822 1.00 90.31 96 LEU A C 1
ATOM 716 O O . LEU A 1 96 ? 15.559 2.399 -8.598 1.00 90.31 96 LEU A O 1
ATOM 720 N N . GLU A 1 97 ? 17.787 2.546 -8.436 1.00 92.19 97 GLU A N 1
ATOM 721 C CA . GLU A 1 97 ? 17.828 3.780 -7.650 1.00 92.19 97 GLU A CA 1
ATOM 722 C C . GLU A 1 97 ? 17.183 4.942 -8.407 1.00 92.19 97 GLU A C 1
ATOM 724 O O . GLU A 1 97 ? 16.409 5.695 -7.824 1.00 92.19 97 GLU A O 1
ATOM 729 N N . ALA A 1 98 ? 17.441 5.060 -9.715 1.00 93.88 98 ALA A N 1
ATOM 730 C CA . ALA A 1 98 ? 16.819 6.081 -10.552 1.00 93.88 98 ALA A CA 1
ATOM 731 C C . ALA A 1 98 ? 15.294 5.900 -10.636 1.00 93.88 98 ALA A C 1
ATOM 733 O O . ALA A 1 98 ? 14.551 6.877 -10.552 1.00 93.88 98 ALA A O 1
ATOM 734 N N . LEU A 1 99 ? 14.822 4.653 -10.750 1.00 93.25 99 LEU A N 1
ATOM 735 C CA . LEU A 1 99 ? 13.390 4.345 -10.761 1.00 93.25 99 LEU A CA 1
ATOM 736 C C . LEU A 1 99 ? 12.727 4.609 -9.406 1.00 93.25 99 LEU A C 1
ATOM 738 O O . LEU A 1 99 ? 11.620 5.139 -9.371 1.00 93.25 99 LEU A O 1
ATOM 742 N N . ILE A 1 100 ? 13.390 4.278 -8.295 1.00 91.69 100 ILE A N 1
ATOM 743 C CA . ILE A 1 100 ? 12.893 4.590 -6.947 1.00 91.69 100 ILE A CA 1
ATOM 744 C C . ILE A 1 100 ? 12.828 6.107 -6.752 1.00 91.69 100 ILE A C 1
ATOM 746 O O . ILE A 1 100 ? 11.824 6.615 -6.253 1.00 91.69 100 ILE A O 1
ATOM 750 N N . ALA A 1 101 ? 13.860 6.838 -7.180 1.00 90.94 101 ALA A N 1
ATOM 751 C CA . ALA A 1 101 ? 13.896 8.292 -7.095 1.00 90.94 101 ALA A CA 1
ATOM 752 C C . ALA A 1 101 ? 12.766 8.942 -7.904 1.00 90.94 101 ALA A C 1
ATOM 754 O O . ALA A 1 101 ? 12.137 9.861 -7.404 1.00 90.94 101 ALA A O 1
ATOM 755 N N . GLU A 1 102 ? 12.466 8.450 -9.109 1.00 90.75 102 GLU A N 1
ATOM 756 C CA . GLU A 1 102 ? 11.348 8.937 -9.932 1.00 90.75 102 GLU A CA 1
ATOM 757 C C . GLU A 1 102 ? 9.976 8.567 -9.348 1.00 90.75 102 GLU A C 1
ATOM 759 O O . GLU A 1 102 ? 9.043 9.366 -9.385 1.00 90.75 102 GLU A O 1
ATOM 764 N N . ALA A 1 103 ? 9.844 7.360 -8.794 1.00 89.44 103 ALA A N 1
ATOM 765 C CA . ALA A 1 103 ? 8.605 6.891 -8.185 1.00 89.44 103 ALA A CA 1
ATOM 766 C C . ALA A 1 103 ? 8.322 7.547 -6.826 1.00 89.44 103 ALA A C 1
ATOM 768 O O . ALA A 1 103 ? 7.196 7.464 -6.338 1.00 89.44 103 ALA A O 1
ATOM 769 N N . SER A 1 104 ? 9.318 8.159 -6.188 1.00 83.06 104 SER A N 1
ATOM 770 C CA . SER A 1 104 ? 9.159 8.738 -4.858 1.00 83.06 104 SER A CA 1
ATOM 771 C C . SER A 1 104 ? 8.233 9.963 -4.903 1.00 83.06 104 SER A C 1
ATOM 773 O O . SER A 1 104 ? 8.388 10.819 -5.771 1.00 83.06 104 SER A O 1
ATOM 775 N N . PRO A 1 105 ? 7.287 10.109 -3.960 1.00 66.00 105 PRO A N 1
ATOM 776 C CA . PRO A 1 105 ? 6.354 11.241 -3.930 1.00 66.00 105 PRO A CA 1
ATOM 777 C C . PRO A 1 105 ? 7.047 12.604 -3.738 1.00 66.00 105 PRO A C 1
ATOM 779 O O . PRO A 1 105 ? 6.447 13.634 -4.036 1.00 66.00 105 PRO A O 1
ATOM 782 N N . SER A 1 106 ? 8.308 12.605 -3.296 1.00 56.53 106 SER A N 1
ATOM 783 C CA . SER A 1 106 ? 9.180 13.778 -3.145 1.00 56.53 106 SER A CA 1
ATOM 784 C C . SER A 1 106 ? 9.996 14.119 -4.405 1.00 56.53 106 SER A C 1
ATOM 786 O O . SER A 1 106 ? 10.842 15.012 -4.359 1.00 56.53 106 SER A O 1
ATOM 788 N N . ALA A 1 107 ? 9.807 13.396 -5.514 1.00 47.81 107 ALA A N 1
ATOM 789 C CA . ALA A 1 107 ? 10.546 13.625 -6.751 1.00 47.81 107 ALA A CA 1
ATOM 790 C C . ALA A 1 107 ? 10.114 14.942 -7.426 1.00 47.81 107 ALA A C 1
ATOM 792 O O . ALA A 1 107 ? 8.912 15.193 -7.553 1.00 47.81 107 ALA A O 1
ATOM 793 N N . PRO A 1 108 ? 11.048 15.784 -7.911 1.00 35.53 108 PRO A N 1
ATOM 794 C CA . PRO A 1 108 ? 10.682 16.937 -8.724 1.00 35.53 108 PRO A CA 1
ATOM 795 C C . PRO A 1 108 ? 10.007 16.459 -10.017 1.00 35.53 108 PRO A C 1
ATOM 797 O O . PRO A 1 108 ? 10.532 15.589 -10.717 1.00 35.53 108 PRO A O 1
ATOM 800 N N . SER A 1 109 ? 8.844 17.028 -10.350 1.00 38.19 109 SER A N 1
ATOM 801 C CA . SER A 1 109 ? 8.159 16.736 -11.611 1.00 38.19 109 SER A CA 1
ATOM 802 C C . SER A 1 109 ? 9.066 17.118 -12.777 1.00 38.19 109 SER A C 1
ATOM 804 O O . SER A 1 109 ? 9.487 18.273 -12.876 1.00 38.19 109 SER A O 1
ATOM 806 N N . ARG A 1 110 ? 9.361 16.171 -13.671 1.00 45.09 110 ARG A N 1
ATOM 807 C CA . ARG A 1 110 ? 10.012 16.490 -14.944 1.00 45.09 110 ARG A CA 1
ATOM 808 C C . ARG A 1 110 ? 9.022 17.295 -15.792 1.00 45.09 110 ARG A C 1
ATOM 810 O O . ARG A 1 110 ? 7.991 16.753 -16.187 1.00 45.09 110 ARG A O 1
ATOM 817 N N . GLY A 1 111 ? 9.308 18.588 -15.951 1.00 35.50 111 GLY A N 1
ATOM 818 C CA . GLY A 1 111 ? 8.640 19.481 -16.903 1.00 35.50 111 GLY A CA 1
ATOM 819 C C . GLY A 1 111 ? 9.084 19.239 -18.337 1.00 35.50 111 GLY A C 1
ATOM 820 O O . GLY A 1 111 ? 10.10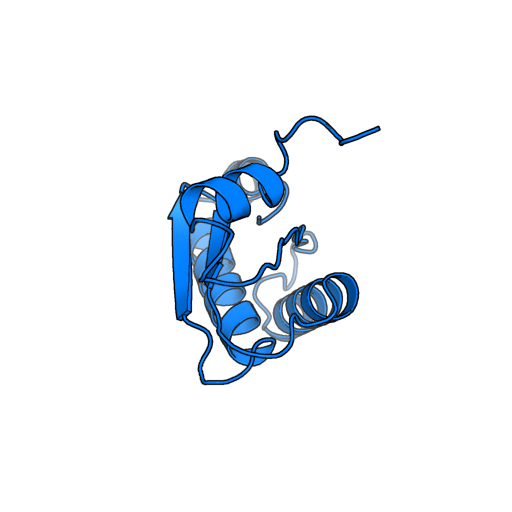1 18.532 -18.530 1.00 35.50 111 GLY A O 1
#

Foldseek 3Di:
DKPPLVVCCVVPNVVLSVVLLVQLQVQLCVLDDVQWDWDDDDDSDIDIDHDDDDDDQVSSQVSSQVSQVVVCSQPVHDRIHDHFFWADDDVVPDDPVRGCLRRDPPHDDDD

pLDDT: mean 91.12, std 12.33, range [35.5, 97.88]

Radius of gyration: 14.77 Å; chains: 1; bounding box: 36×33×38 Å

Secondary structure (DSSP, 8-state):
-BTTHHHHHHHH-HHHHHHHHHHHHHHHHHHS-TT-EEEEEETTEEEEE-SSS---HHHHHHHHHHHHHHTTTTTTSPPP-B--------TTT--HHHHHHHHSTTSPP--